Protein AF-A0A7S1M275-F1 (afdb_monomer_lite)

Radius of gyration: 17.55 Å; chains: 1; bounding box: 38×27×49 Å

Foldseek 3Di:
DPLCVLLVVVVVVLVVCCVVPPPDAAEAEEDFAAADDPPPPQPDLDGNHPNVRVSRVVSNVCNLVVDPSHPYYQYPPPDDDDDDPVLCVQFNDFDWDPPDPPTHRPDGPPVRPDD

Structure (mmCIF, N/CA/C/O backbone):
data_AF-A0A7S1M275-F1
#
_entry.id   AF-A0A7S1M275-F1
#
loop_
_atom_site.group_PDB
_atom_site.id
_atom_site.type_symbol
_atom_site.label_atom_id
_atom_site.label_alt_id
_atom_site.label_comp_id
_atom_site.label_asym_id
_atom_site.label_entity_id
_atom_site.label_seq_id
_atom_site.pdbx_PDB_ins_code
_atom_site.Cartn_x
_atom_site.Cartn_y
_atom_site.Cartn_z
_atom_site.occupancy
_atom_site.B_iso_or_equiv
_atom_site.auth_seq_id
_atom_site.auth_comp_id
_atom_site.auth_asym_id
_atom_site.auth_atom_id
_atom_site.pdbx_PDB_model_num
ATOM 1 N N . TYR A 1 1 ? 14.187 2.633 5.853 1.00 64.19 1 TYR A N 1
ATOM 2 C CA . TYR A 1 1 ? 12.756 2.571 6.189 1.00 64.19 1 TYR A CA 1
ATOM 3 C C . TYR A 1 1 ? 12.643 2.057 7.605 1.00 64.19 1 TYR A C 1
ATOM 5 O O . TYR A 1 1 ? 13.312 1.075 7.906 1.00 64.19 1 TYR A O 1
ATOM 13 N N . ASP A 1 2 ? 11.902 2.746 8.466 1.00 78.88 2 ASP A N 1
ATOM 14 C CA . ASP A 1 2 ? 11.646 2.257 9.819 1.00 78.88 2 ASP A CA 1
ATOM 15 C C . ASP A 1 2 ? 10.515 1.225 9.767 1.00 78.88 2 ASP A C 1
ATOM 17 O O . ASP A 1 2 ? 9.366 1.566 9.494 1.00 78.88 2 ASP A O 1
ATOM 21 N N . LEU A 1 3 ? 10.859 -0.039 10.014 1.00 75.00 3 LEU A N 1
ATOM 22 C CA . LEU A 1 3 ? 9.918 -1.160 9.970 1.00 75.00 3 LEU A CA 1
ATOM 23 C C . LEU A 1 3 ? 8.869 -1.105 11.092 1.00 75.00 3 LEU A C 1
ATOM 25 O O . LEU A 1 3 ? 7.869 -1.815 11.015 1.00 75.00 3 LEU A O 1
ATOM 29 N N . HIS A 1 4 ? 9.067 -0.274 12.118 1.00 83.06 4 HIS A N 1
ATOM 30 C CA . HIS A 1 4 ? 8.113 -0.099 13.213 1.00 83.06 4 HIS A CA 1
ATOM 31 C C . HIS A 1 4 ? 7.099 1.022 12.962 1.00 83.06 4 HIS A C 1
ATOM 33 O O . HIS A 1 4 ? 6.066 1.069 13.637 1.00 83.06 4 HIS A O 1
ATOM 39 N N . ALA A 1 5 ? 7.353 1.897 11.985 1.00 88.38 5 ALA A N 1
ATOM 40 C CA . ALA A 1 5 ? 6.500 3.047 11.707 1.00 88.38 5 ALA A CA 1
ATOM 41 C C . ALA A 1 5 ? 5.032 2.669 11.405 1.00 88.38 5 ALA A C 1
ATOM 43 O O . ALA A 1 5 ? 4.154 3.301 12.000 1.00 88.38 5 ALA A O 1
ATOM 44 N N . PRO A 1 6 ? 4.725 1.622 10.604 1.00 89.94 6 PRO A N 1
ATOM 45 C CA . PRO A 1 6 ? 3.348 1.164 10.383 1.00 89.94 6 PRO A CA 1
ATOM 46 C C . PRO A 1 6 ? 2.595 0.829 11.670 1.00 89.94 6 PRO A C 1
ATOM 48 O O . PRO A 1 6 ? 1.484 1.306 11.901 1.00 89.94 6 PRO A O 1
ATOM 51 N N . ALA A 1 7 ? 3.225 0.045 12.549 1.00 93.12 7 ALA A N 1
ATOM 52 C CA . ALA A 1 7 ? 2.608 -0.391 13.794 1.00 93.12 7 ALA A CA 1
ATOM 53 C C . ALA A 1 7 ? 2.321 0.792 14.717 1.00 93.12 7 ALA A C 1
ATOM 55 O O . ALA A 1 7 ? 1.238 0.867 15.293 1.00 93.12 7 ALA A O 1
ATOM 56 N N . VAL A 1 8 ? 3.256 1.734 14.844 1.00 96.44 8 VAL A N 1
ATOM 57 C CA . VAL A 1 8 ? 3.036 2.932 15.663 1.00 96.44 8 VAL A CA 1
ATOM 58 C C . VAL A 1 8 ? 1.917 3.787 15.071 1.00 96.44 8 VAL A C 1
ATOM 60 O O . VAL A 1 8 ? 1.019 4.199 15.806 1.00 96.44 8 VAL A O 1
ATOM 63 N N . HIS A 1 9 ? 1.936 4.019 13.759 1.00 96.50 9 HIS A N 1
ATOM 64 C CA . HIS A 1 9 ? 0.977 4.884 13.080 1.00 96.50 9 HIS A CA 1
ATOM 65 C C . HIS A 1 9 ? -0.456 4.341 13.172 1.00 96.50 9 HIS A C 1
ATOM 67 O O . HIS A 1 9 ? -1.334 5.004 13.735 1.00 96.50 9 HIS A O 1
ATOM 73 N N . TRP A 1 10 ? -0.690 3.115 12.696 1.00 97.81 10 TRP A N 1
ATOM 74 C CA . TRP A 1 10 ? -2.038 2.553 12.604 1.00 97.81 10 TRP A CA 1
ATOM 75 C C . TRP A 1 10 ? -2.632 2.193 13.964 1.00 97.81 10 TRP A C 1
ATOM 77 O O . TRP A 1 10 ? -3.810 2.464 14.196 1.00 97.81 10 TRP A O 1
ATOM 87 N N . ASN A 1 11 ? -1.837 1.667 14.905 1.00 97.81 11 ASN A N 1
ATOM 88 C CA . ASN A 1 11 ? -2.350 1.374 16.249 1.00 97.81 11 ASN A CA 1
ATOM 89 C C . ASN A 1 11 ? -2.719 2.649 17.012 1.00 97.81 11 ASN A C 1
ATOM 91 O O . ASN A 1 11 ? -3.712 2.657 17.747 1.00 97.81 11 ASN A O 1
ATOM 95 N N . THR A 1 12 ? -1.950 3.728 16.828 1.00 98.19 12 THR A N 1
ATOM 96 C CA . THR A 1 12 ? -2.274 5.037 17.410 1.00 98.19 12 THR A CA 1
ATOM 97 C C . THR A 1 12 ? -3.569 5.579 16.819 1.00 98.19 12 THR A C 1
ATOM 99 O O . THR A 1 12 ? -4.475 5.919 17.578 1.00 98.19 12 THR A O 1
ATOM 102 N N . ALA A 1 13 ? -3.696 5.592 15.489 1.00 97.94 13 ALA A N 1
ATOM 103 C CA . ALA A 1 13 ? -4.895 6.075 14.808 1.00 97.94 13 ALA A CA 1
ATOM 104 C C . ALA A 1 13 ? -6.150 5.283 15.219 1.00 97.94 13 ALA A C 1
ATOM 106 O O . ALA A 1 13 ? -7.152 5.872 15.629 1.00 97.94 13 ALA A O 1
ATOM 107 N N . ALA A 1 14 ? -6.075 3.949 15.211 1.00 98.00 14 ALA A N 1
ATOM 108 C CA . ALA A 1 14 ? -7.179 3.083 15.620 1.00 98.00 14 ALA A CA 1
ATOM 109 C C . ALA A 1 14 ? -7.569 3.302 17.092 1.00 98.00 14 ALA A C 1
ATOM 111 O O . ALA A 1 14 ? -8.752 3.373 17.428 1.00 98.00 14 ALA A O 1
ATOM 112 N N . SER A 1 15 ? -6.583 3.467 17.981 1.00 98.12 15 SER A N 1
ATOM 113 C CA . SER A 1 15 ? -6.838 3.744 19.400 1.00 98.12 15 SER A CA 1
ATOM 114 C C . SER A 1 15 ? -7.479 5.114 19.616 1.00 98.12 15 SER A C 1
ATOM 116 O O . SER A 1 15 ? -8.394 5.230 20.429 1.00 98.12 15 SER A O 1
ATOM 118 N N . GLN A 1 16 ? -7.052 6.135 18.871 1.00 98.12 16 GLN A N 1
ATOM 119 C CA . GLN A 1 16 ? -7.649 7.469 18.927 1.00 98.12 16 GLN A CA 1
ATOM 120 C C . GLN A 1 16 ? -9.099 7.455 18.448 1.00 98.12 16 GLN A C 1
ATOM 122 O O . GLN A 1 16 ? -9.966 7.988 19.136 1.00 98.12 16 GLN A O 1
ATOM 127 N N . VAL A 1 17 ? -9.391 6.808 17.316 1.00 98.06 17 VAL A N 1
ATOM 128 C CA . VAL A 1 17 ? -10.768 6.703 16.810 1.00 98.06 17 VAL A CA 1
ATOM 129 C C . VAL A 1 17 ? -11.652 5.946 17.794 1.00 98.06 17 VAL A C 1
ATOM 131 O O . VAL A 1 17 ? -12.748 6.407 18.098 1.00 98.06 17 VAL A O 1
ATOM 134 N N . HIS A 1 18 ? -11.156 4.849 18.366 1.00 97.81 18 HIS A N 1
ATOM 135 C CA . HIS A 1 18 ? -11.885 4.091 19.379 1.00 97.81 18 HIS A CA 1
ATOM 136 C C . HIS A 1 18 ? -12.222 4.929 20.627 1.00 97.81 18 HIS A C 1
ATOM 138 O O . HIS A 1 18 ? -13.316 4.801 21.173 1.00 97.81 18 HIS A O 1
ATOM 144 N N . GLN A 1 19 ? -11.304 5.797 21.068 1.00 98.12 19 GLN A N 1
ATOM 145 C CA . GLN A 1 19 ? -11.501 6.668 22.234 1.00 98.12 19 GLN A CA 1
ATOM 146 C C . GLN A 1 19 ? -12.428 7.854 21.945 1.00 98.12 19 GLN A C 1
ATOM 148 O O . GLN A 1 19 ? -13.300 8.166 22.753 1.00 98.12 19 GLN A O 1
ATOM 153 N N . LEU A 1 20 ? -12.228 8.532 20.814 1.00 98.31 20 LEU A N 1
ATOM 154 C CA . LEU A 1 20 ? -12.939 9.767 20.472 1.00 98.31 20 LEU A CA 1
ATOM 155 C C . LEU A 1 20 ? -14.323 9.504 19.870 1.00 98.31 20 LEU A C 1
ATOM 157 O O . LEU A 1 20 ? -15.227 10.327 20.010 1.00 98.31 20 LEU A O 1
ATOM 161 N N . TYR A 1 21 ? -14.495 8.358 19.213 1.00 97.56 21 TYR A N 1
ATOM 162 C CA . TYR A 1 21 ? -15.706 7.990 18.485 1.00 97.56 21 TYR A CA 1
ATOM 163 C C . TYR A 1 21 ? -16.130 6.553 18.828 1.00 97.56 21 TYR A C 1
ATOM 165 O O . TYR A 1 21 ? -16.128 5.675 17.958 1.00 97.56 21 TYR A O 1
ATOM 173 N N . PRO A 1 22 ? -16.506 6.280 20.091 1.00 95.31 22 PRO A N 1
ATOM 174 C CA . PRO A 1 22 ? -16.854 4.934 20.529 1.00 95.31 22 PRO A CA 1
ATOM 175 C C . PRO A 1 22 ? -17.978 4.339 19.669 1.00 95.31 22 PRO A C 1
ATOM 177 O O . PRO A 1 22 ? -18.988 4.985 19.386 1.00 95.31 22 PRO A O 1
ATOM 180 N N . GLY A 1 23 ? -17.784 3.094 19.231 1.00 94.62 23 GLY A N 1
ATOM 181 C CA . GLY A 1 23 ? -18.719 2.368 18.364 1.00 94.62 23 GLY A CA 1
ATOM 182 C C . GLY A 1 23 ? -18.609 2.684 16.866 1.00 94.62 23 GLY A C 1
ATOM 183 O O . GLY A 1 23 ? -19.296 2.039 16.074 1.00 94.62 23 GLY A O 1
ATOM 184 N N . LYS A 1 24 ? -17.759 3.632 16.442 1.00 97.69 24 LYS A N 1
ATOM 185 C CA . LYS A 1 24 ? -17.454 3.838 15.018 1.00 97.69 24 LYS A CA 1
ATOM 186 C C . LYS A 1 24 ? -16.316 2.904 14.579 1.00 97.69 24 LYS A C 1
ATOM 188 O O . LYS A 1 24 ? -15.279 2.890 15.240 1.00 97.69 24 LYS A O 1
ATOM 193 N N . PRO A 1 25 ? -16.479 2.138 13.482 1.00 97.62 25 PRO A N 1
ATOM 194 C CA . PRO A 1 25 ? -15.396 1.322 12.947 1.00 97.62 25 PRO A CA 1
ATOM 195 C C . PRO A 1 25 ? -14.297 2.212 12.360 1.00 97.62 25 PRO A C 1
ATOM 197 O O . PRO A 1 25 ? -14.584 3.256 11.770 1.00 97.62 25 PRO A O 1
ATOM 200 N N . PHE A 1 26 ? -13.048 1.776 12.488 1.00 98.38 26 PHE A N 1
ATOM 201 C CA . PHE A 1 26 ? -11.902 2.399 11.834 1.00 98.38 26 PHE A CA 1
ATOM 202 C C . PHE A 1 26 ? -11.439 1.519 10.672 1.00 98.38 26 PHE A C 1
ATOM 204 O O . PHE A 1 26 ? -11.244 0.318 10.841 1.00 98.38 26 PHE A O 1
ATOM 211 N N . VAL A 1 27 ? -11.268 2.113 9.494 1.00 98.31 27 VAL A N 1
ATOM 212 C CA . VAL A 1 27 ? -10.800 1.426 8.284 1.00 98.31 27 VAL A CA 1
ATOM 213 C C . VAL A 1 27 ? -9.608 2.192 7.735 1.00 98.31 27 VAL A C 1
ATOM 215 O O . VAL A 1 27 ? -9.676 3.411 7.581 1.00 98.31 27 VAL A O 1
ATOM 218 N N . ILE A 1 28 ? -8.538 1.472 7.405 1.00 98.31 28 ILE A N 1
ATOM 219 C CA . ILE A 1 28 ? -7.418 2.022 6.641 1.00 98.31 28 ILE A CA 1
ATOM 220 C C . ILE A 1 28 ? -7.871 2.079 5.182 1.00 98.31 28 ILE A C 1
ATOM 222 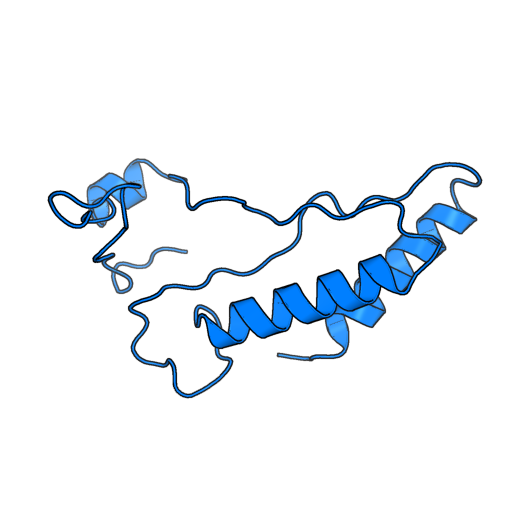O O . ILE A 1 28 ? -7.886 1.059 4.491 1.00 98.31 28 ILE A O 1
ATOM 226 N N . SER A 1 29 ? -8.324 3.248 4.730 1.00 97.75 29 SER A N 1
ATOM 227 C CA . SER A 1 29 ? -8.855 3.408 3.370 1.00 97.75 29 SER A CA 1
ATOM 228 C C . SER A 1 29 ? -7.769 3.372 2.301 1.00 97.75 29 SER A C 1
ATOM 230 O O . SER A 1 29 ? -8.053 2.994 1.170 1.00 97.75 29 SER A O 1
ATOM 232 N N . GLU A 1 30 ? -6.547 3.772 2.646 1.00 97.69 30 GLU A N 1
ATOM 233 C CA . GLU A 1 30 ? -5.419 3.821 1.725 1.00 97.69 30 GLU A CA 1
ATOM 234 C C . GLU A 1 30 ? -4.127 3.499 2.470 1.00 97.69 30 GLU A C 1
ATOM 236 O O . GLU A 1 30 ? -3.810 4.116 3.488 1.00 97.69 30 GLU A O 1
ATOM 241 N N . THR A 1 31 ? -3.373 2.542 1.940 1.00 96.56 31 THR A N 1
ATOM 242 C CA . THR A 1 31 ? -1.961 2.352 2.269 1.00 96.56 31 THR A CA 1
ATOM 243 C C . THR A 1 31 ? -1.241 1.613 1.151 1.00 96.56 31 THR A C 1
ATOM 245 O O . THR A 1 31 ? -1.861 0.865 0.394 1.00 96.56 31 THR A O 1
ATOM 248 N N . GLY A 1 32 ? 0.066 1.804 1.039 1.00 94.75 32 GLY A N 1
ATOM 249 C CA . GLY A 1 32 ? 0.873 1.156 0.021 1.00 94.75 32 GLY A CA 1
ATOM 250 C C . GLY A 1 32 ? 2.185 1.882 -0.224 1.00 94.75 32 GLY A C 1
ATOM 251 O O . GLY A 1 32 ? 2.535 2.857 0.439 1.00 94.75 32 GLY A O 1
ATOM 252 N N . ALA A 1 33 ? 2.918 1.385 -1.209 1.00 92.69 33 ALA A N 1
ATOM 253 C CA . ALA A 1 33 ? 4.141 1.996 -1.697 1.00 92.69 33 ALA A CA 1
ATOM 254 C C . ALA A 1 33 ? 4.312 1.681 -3.183 1.00 92.69 33 ALA A C 1
ATOM 256 O O . ALA A 1 33 ? 3.873 0.632 -3.659 1.00 92.69 33 ALA A O 1
ATOM 257 N N . GLY A 1 34 ? 4.966 2.581 -3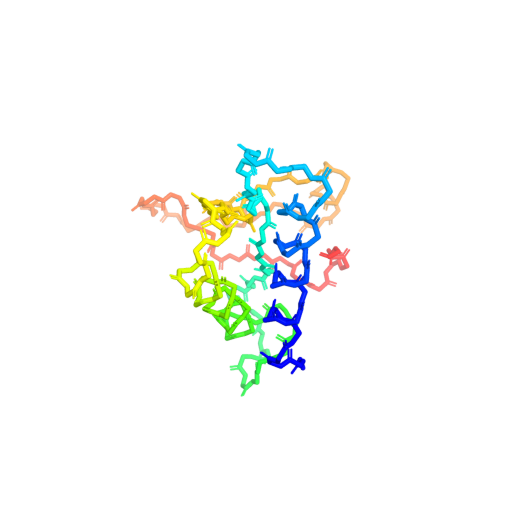.917 1.00 88.69 34 GLY A N 1
ATOM 258 C CA . GLY A 1 34 ? 5.313 2.333 -5.312 1.00 88.69 34 GLY A CA 1
ATOM 259 C C . GLY A 1 34 ? 6.398 1.262 -5.436 1.00 88.69 34 GLY A C 1
ATOM 260 O O . GLY A 1 34 ? 7.378 1.273 -4.689 1.00 88.69 34 GLY A O 1
ATOM 261 N N . GLY A 1 35 ? 6.226 0.357 -6.397 1.00 87.69 35 GLY A N 1
ATOM 262 C CA . GLY A 1 35 ? 7.201 -0.668 -6.762 1.00 87.69 35 GLY A CA 1
ATOM 263 C C . GLY A 1 35 ? 7.404 -0.677 -8.273 1.00 87.69 35 GLY A C 1
ATOM 264 O O . GLY A 1 35 ? 6.595 -1.241 -8.999 1.00 87.69 35 GLY A O 1
ATOM 265 N N . ILE A 1 36 ? 8.479 -0.049 -8.750 1.00 82.44 36 ILE A N 1
ATOM 266 C CA . ILE A 1 36 ? 8.817 0.014 -10.176 1.00 82.44 36 ILE A CA 1
ATOM 267 C C . ILE A 1 36 ? 9.616 -1.245 -10.525 1.00 82.44 36 ILE A C 1
ATOM 269 O O . ILE A 1 36 ? 10.715 -1.453 -10.005 1.00 82.44 36 ILE A O 1
ATOM 273 N N . PHE A 1 37 ? 9.063 -2.096 -11.392 1.00 73.62 37 PHE A N 1
ATOM 274 C CA . PHE A 1 37 ? 9.629 -3.413 -11.704 1.00 73.62 37 PHE A CA 1
ATOM 275 C C . PHE A 1 37 ? 11.053 -3.329 -12.277 1.00 73.62 37 PHE A C 1
ATOM 277 O O . PHE A 1 37 ? 11.924 -4.119 -11.915 1.00 73.62 37 PHE A O 1
ATOM 284 N N . GLU A 1 38 ? 11.315 -2.339 -13.129 1.00 65.75 38 GLU A N 1
ATOM 285 C CA . GLU A 1 38 ? 12.581 -2.147 -13.840 1.00 65.75 38 GLU A CA 1
ATOM 286 C C . GLU A 1 38 ? 13.609 -1.324 -13.048 1.00 65.75 38 GLU A C 1
ATOM 288 O O . GLU A 1 38 ? 14.674 -0.986 -13.576 1.00 65.75 38 GLU A O 1
ATOM 293 N N . TRP A 1 39 ? 13.320 -0.972 -11.789 1.00 70.69 39 TRP A N 1
ATOM 294 C CA . TRP A 1 39 ? 14.230 -0.159 -10.991 1.00 70.69 39 TRP A CA 1
ATOM 295 C C . TRP A 1 39 ? 15.513 -0.938 -10.669 1.00 70.69 39 TRP A C 1
ATOM 297 O O . TRP A 1 39 ? 15.540 -1.859 -9.850 1.00 70.69 39 TRP A O 1
ATOM 307 N N . SER A 1 40 ? 16.610 -0.534 -11.313 1.00 58.16 40 SER A N 1
ATOM 308 C CA . SER A 1 40 ? 17.908 -1.224 -11.327 1.00 58.16 40 SER A CA 1
ATOM 309 C C . SER A 1 40 ? 18.597 -1.341 -9.959 1.00 58.16 40 SER A C 1
ATOM 311 O O . SER A 1 40 ? 19.538 -2.119 -9.810 1.00 58.16 40 SER A O 1
ATOM 313 N N . HIS A 1 41 ? 18.112 -0.633 -8.932 1.00 59.81 41 HIS A N 1
ATOM 314 C CA . HIS A 1 41 ? 18.623 -0.694 -7.556 1.00 59.81 41 HIS A CA 1
ATOM 315 C C . HIS A 1 41 ? 17.932 -1.757 -6.674 1.00 59.81 41 HIS A C 1
ATOM 317 O O . HIS A 1 41 ? 17.895 -1.621 -5.450 1.00 59.81 41 HIS A O 1
ATOM 323 N N . ASN A 1 42 ? 17.409 -2.837 -7.264 1.00 59.69 42 ASN A N 1
ATOM 324 C CA . ASN A 1 42 ? 16.660 -3.905 -6.581 1.00 59.69 42 ASN A CA 1
ATOM 325 C C . ASN A 1 42 ? 17.490 -4.792 -5.611 1.00 59.69 42 ASN A C 1
ATOM 327 O O . ASN A 1 42 ? 17.108 -5.910 -5.277 1.00 59.69 42 ASN A O 1
ATOM 331 N N . THR A 1 43 ? 18.652 -4.336 -5.144 1.00 63.31 43 THR A N 1
ATOM 332 C CA . THR A 1 43 ? 19.484 -5.075 -4.177 1.00 63.31 43 THR A CA 1
ATOM 333 C C . THR A 1 43 ? 19.160 -4.723 -2.722 1.00 63.31 43 THR A C 1
ATOM 335 O O . THR A 1 43 ? 19.550 -5.451 -1.809 1.00 63.31 43 THR A O 1
ATOM 338 N N . THR A 1 44 ? 18.406 -3.644 -2.479 1.00 71.00 44 THR A N 1
ATOM 339 C CA . THR A 1 44 ? 18.001 -3.189 -1.137 1.00 71.00 44 THR A CA 1
ATOM 340 C C . TH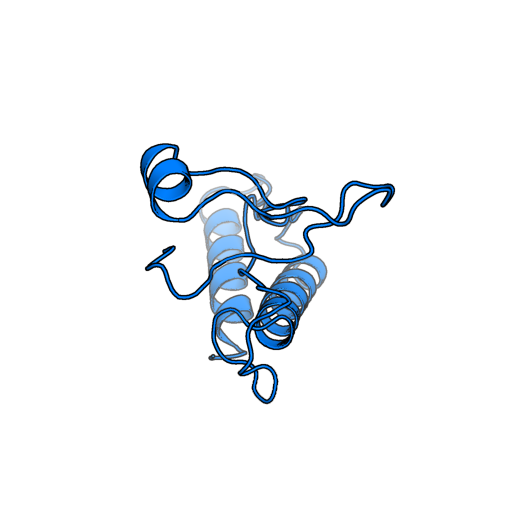R A 1 44 ? 16.513 -2.815 -1.085 1.00 71.00 44 THR A C 1
ATOM 342 O O . THR A 1 44 ? 15.874 -2.592 -2.113 1.00 71.00 44 THR A O 1
ATOM 345 N N . ALA A 1 45 ? 15.935 -2.735 0.120 1.00 76.94 45 ALA A N 1
ATOM 346 C CA . ALA A 1 45 ? 14.596 -2.169 0.337 1.00 76.94 45 ALA A CA 1
ATOM 347 C C . ALA A 1 45 ? 14.646 -0.625 0.278 1.00 76.94 45 ALA A C 1
ATOM 349 O O . ALA A 1 45 ? 14.307 0.060 1.243 1.00 76.94 45 ALA A O 1
ATOM 350 N N . ALA A 1 46 ? 15.171 -0.082 -0.821 1.00 83.00 46 ALA A N 1
ATOM 351 C CA . ALA A 1 46 ? 15.159 1.345 -1.119 1.00 83.00 46 ALA A CA 1
ATOM 352 C C . ALA A 1 46 ? 13.798 1.763 -1.691 1.00 83.00 46 ALA A C 1
ATOM 354 O O . ALA A 1 46 ? 13.090 0.940 -2.264 1.00 83.00 46 ALA A O 1
ATOM 355 N N . LEU A 1 47 ? 13.448 3.043 -1.558 1.00 84.56 47 LEU A N 1
ATOM 356 C CA . LEU A 1 47 ? 12.221 3.592 -2.138 1.00 84.56 47 LEU A CA 1
ATOM 357 C C . LEU A 1 47 ? 12.108 3.201 -3.626 1.00 84.56 47 LEU A C 1
ATOM 359 O O . LEU A 1 47 ? 13.118 3.179 -4.331 1.00 84.56 47 LEU A O 1
ATOM 363 N N . TRP A 1 48 ? 10.887 2.890 -4.069 1.00 84.25 48 TRP A N 1
ATOM 364 C CA . TRP A 1 48 ? 10.538 2.444 -5.428 1.00 84.25 48 TRP A CA 1
ATOM 365 C C . TRP A 1 48 ? 10.935 1.017 -5.816 1.00 84.25 48 TRP A C 1
ATOM 367 O O . TRP A 1 48 ? 10.551 0.572 -6.897 1.00 84.25 48 TRP A O 1
ATOM 377 N N . THR A 1 49 ? 11.639 0.259 -4.968 1.00 84.25 49 THR A N 1
ATOM 378 C CA . THR A 1 49 ? 11.888 -1.165 -5.249 1.00 84.25 49 THR A CA 1
ATOM 379 C C . THR A 1 49 ? 10.683 -2.029 -4.877 1.00 84.25 49 THR A C 1
ATOM 381 O O . THR A 1 49 ? 9.962 -1.753 -3.915 1.00 84.25 49 THR A O 1
ATOM 384 N N . THR A 1 50 ? 10.490 -3.140 -5.589 1.00 86.06 50 THR A N 1
ATOM 385 C CA . THR A 1 50 ? 9.452 -4.135 -5.259 1.00 86.06 50 THR A CA 1
ATOM 386 C C . THR A 1 50 ? 9.661 -4.738 -3.870 1.00 86.06 50 THR A C 1
ATOM 388 O O . THR A 1 50 ? 8.695 -5.032 -3.164 1.00 86.06 50 THR A O 1
ATOM 391 N N . LYS A 1 51 ? 10.917 -4.850 -3.416 1.00 86.88 51 LYS A N 1
ATOM 392 C CA . LYS A 1 51 ? 11.236 -5.242 -2.040 1.00 86.88 51 LYS A CA 1
ATOM 393 C C . LYS A 1 51 ? 10.724 -4.224 -1.018 1.00 86.88 51 LYS A C 1
ATOM 395 O O . LYS A 1 51 ? 10.134 -4.628 -0.025 1.00 86.88 51 LYS A O 1
ATOM 400 N N . TYR A 1 52 ? 10.921 -2.925 -1.248 1.00 88.50 52 TYR A N 1
ATOM 401 C CA . TYR A 1 52 ? 10.384 -1.891 -0.358 1.00 88.50 52 TYR A CA 1
ATOM 402 C C . TYR A 1 52 ? 8.857 -1.914 -0.324 1.00 88.50 52 TYR A C 1
ATOM 404 O O . TYR A 1 52 ? 8.280 -1.923 0.760 1.00 88.50 52 TYR A O 1
ATOM 412 N N . GLN A 1 53 ? 8.210 -2.014 -1.490 1.00 91.88 53 GLN A N 1
ATOM 413 C CA . GLN A 1 53 ? 6.757 -2.169 -1.575 1.00 91.88 53 GLN A CA 1
ATOM 414 C C . GLN A 1 53 ? 6.263 -3.381 -0.772 1.00 91.88 53 GLN A C 1
ATOM 416 O O . GLN A 1 53 ? 5.304 -3.265 -0.010 1.00 91.88 53 GLN A O 1
ATOM 421 N N . THR A 1 54 ? 6.949 -4.520 -0.894 1.00 91.50 54 THR A N 1
ATOM 422 C CA . THR A 1 54 ? 6.612 -5.748 -0.162 1.00 91.50 54 THR A CA 1
ATOM 423 C C . THR A 1 54 ? 6.705 -5.550 1.350 1.00 91.50 54 THR A C 1
ATOM 425 O O . THR A 1 54 ? 5.796 -5.959 2.071 1.00 91.50 54 THR A O 1
ATOM 428 N N . GLU A 1 55 ? 7.772 -4.911 1.839 1.00 91.88 55 GLU A N 1
ATOM 429 C CA . GLU A 1 55 ? 7.938 -4.641 3.271 1.00 91.88 55 GLU A CA 1
ATOM 430 C C . GLU A 1 55 ? 6.845 -3.704 3.797 1.00 91.88 55 GLU A C 1
ATOM 432 O O . GLU A 1 55 ? 6.247 -4.013 4.821 1.00 91.88 55 GLU A O 1
ATOM 437 N N . VAL A 1 56 ? 6.528 -2.607 3.100 1.00 92.81 56 VAL A N 1
ATOM 438 C CA . VAL A 1 56 ? 5.458 -1.679 3.521 1.00 92.81 56 VAL A CA 1
ATOM 439 C C . VAL A 1 56 ? 4.115 -2.407 3.618 1.00 92.81 56 VAL A C 1
ATOM 441 O O . VAL A 1 56 ? 3.508 -2.437 4.687 1.00 92.81 56 VAL A O 1
ATOM 444 N N . ILE A 1 57 ? 3.694 -3.064 2.530 1.00 95.44 57 ILE A N 1
ATOM 445 C CA . ILE A 1 57 ? 2.391 -3.739 2.461 1.00 95.44 57 ILE A CA 1
ATOM 446 C C . ILE A 1 57 ? 2.287 -4.838 3.519 1.00 95.44 57 ILE A C 1
ATOM 448 O O . ILE A 1 57 ? 1.271 -4.924 4.204 1.00 95.44 57 ILE A O 1
ATOM 452 N N . SER A 1 58 ? 3.329 -5.658 3.689 1.00 95.75 58 SER A N 1
ATOM 453 C CA . SER A 1 58 ? 3.294 -6.756 4.665 1.00 95.75 58 SER A CA 1
ATOM 454 C C . SER A 1 58 ? 3.102 -6.228 6.086 1.00 95.75 58 SER A C 1
ATOM 456 O O . SER A 1 58 ? 2.293 -6.768 6.832 1.00 95.75 58 SER A O 1
ATOM 458 N N . ARG A 1 59 ? 3.783 -5.136 6.457 1.00 95.75 59 ARG A N 1
ATOM 459 C CA . ARG A 1 59 ? 3.672 -4.556 7.804 1.00 95.75 59 ARG A CA 1
ATOM 460 C C . ARG A 1 59 ? 2.326 -3.889 8.048 1.00 95.75 59 ARG A C 1
ATOM 462 O O . ARG A 1 59 ? 1.778 -4.041 9.135 1.00 95.75 59 ARG A O 1
ATOM 469 N N . ASP A 1 60 ? 1.788 -3.178 7.063 1.00 96.94 60 ASP A N 1
ATOM 470 C CA . ASP A 1 60 ? 0.456 -2.581 7.186 1.00 96.94 60 ASP A CA 1
ATOM 471 C C . ASP A 1 60 ? -0.628 -3.654 7.340 1.00 96.94 60 ASP A C 1
ATOM 473 O O . ASP A 1 60 ? -1.508 -3.534 8.195 1.00 96.94 60 ASP A O 1
ATOM 477 N N . VAL A 1 61 ? -0.534 -4.731 6.553 1.00 97.50 61 VAL A N 1
ATOM 478 C CA . VAL A 1 61 ? -1.456 -5.871 6.624 1.00 97.50 61 VAL A CA 1
ATOM 479 C C . VAL A 1 61 ? -1.326 -6.602 7.961 1.00 97.50 61 VAL A C 1
ATOM 481 O O . VAL A 1 61 ? -2.349 -6.866 8.591 1.00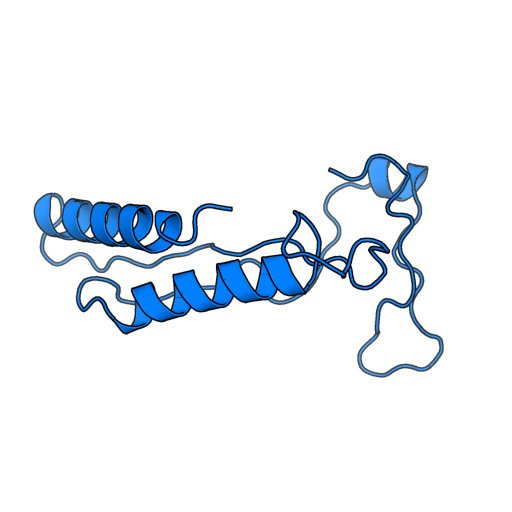 97.50 61 VAL A O 1
ATOM 484 N N . ASP A 1 62 ? -0.104 -6.871 8.436 1.00 97.50 62 ASP A N 1
ATOM 485 C CA . ASP A 1 62 ? 0.134 -7.501 9.743 1.00 97.50 62 ASP A CA 1
ATOM 486 C C . ASP A 1 62 ? -0.542 -6.706 10.876 1.00 97.50 62 ASP A C 1
ATOM 488 O O . ASP A 1 62 ? -1.183 -7.281 11.757 1.00 97.50 62 ASP A O 1
ATOM 492 N N . VAL A 1 63 ? -0.441 -5.372 10.844 1.00 97.56 63 VAL A N 1
ATOM 493 C CA . VAL A 1 63 ? -1.056 -4.498 11.855 1.00 97.56 63 VAL A CA 1
ATOM 494 C C . VAL A 1 63 ? -2.578 -4.486 11.735 1.00 97.56 63 VAL A C 1
ATOM 496 O O . VAL A 1 63 ? -3.263 -4.594 12.751 1.00 97.56 63 VAL A O 1
ATOM 499 N N . ALA A 1 64 ? -3.113 -4.388 10.515 1.00 97.81 64 ALA A N 1
ATOM 500 C CA . ALA A 1 64 ? -4.553 -4.396 10.276 1.00 97.81 64 ALA A CA 1
ATOM 501 C C . ALA A 1 64 ? -5.215 -5.704 10.732 1.00 97.81 64 ALA A C 1
ATOM 503 O O . ALA A 1 64 ? -6.293 -5.670 11.316 1.00 97.81 64 ALA A O 1
ATOM 504 N N . LEU A 1 65 ? -4.563 -6.848 10.501 1.00 97.56 65 LEU A N 1
ATOM 505 C CA . LEU A 1 65 ? -5.058 -8.158 10.931 1.00 97.56 65 LEU A CA 1
ATOM 506 C C . LEU A 1 65 ? -4.852 -8.409 12.433 1.00 97.56 65 LEU A C 1
ATOM 508 O O . LEU A 1 65 ? -5.604 -9.175 13.033 1.00 97.56 65 LEU A O 1
ATOM 512 N N . GLY A 1 66 ? -3.834 -7.790 13.039 1.00 97.56 66 GLY A N 1
ATOM 513 C CA . GLY A 1 66 ? -3.467 -7.985 14.443 1.00 97.56 66 GLY A CA 1
ATOM 514 C C . GLY A 1 66 ? -4.176 -7.074 15.450 1.00 97.56 66 GLY A C 1
ATOM 515 O O . GLY A 1 66 ? -4.007 -7.273 16.653 1.00 97.56 66 GLY A O 1
ATOM 516 N N . ASN A 1 67 ? -4.943 -6.076 15.003 1.00 97.81 67 ASN A N 1
ATOM 517 C CA . ASN A 1 67 ? -5.600 -5.098 15.873 1.00 97.81 67 ASN A CA 1
ATOM 518 C C . ASN A 1 67 ? -7.126 -5.141 15.712 1.00 97.81 67 ASN A C 1
ATOM 520 O O . ASN A 1 67 ? -7.668 -4.741 14.685 1.00 97.81 67 ASN A O 1
ATOM 524 N N . ASP A 1 68 ? -7.827 -5.547 16.771 1.00 97.31 68 ASP A N 1
ATOM 525 C CA . ASP A 1 68 ? -9.291 -5.671 16.825 1.00 97.31 68 ASP A CA 1
ATOM 526 C C . ASP A 1 68 ? -10.051 -4.339 1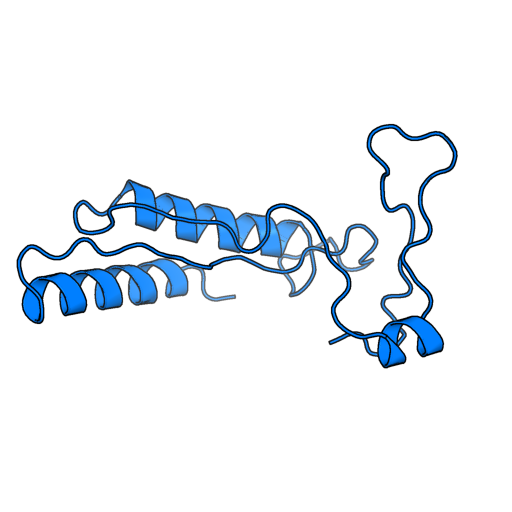6.681 1.00 97.31 68 ASP A C 1
ATOM 528 O O . ASP A 1 68 ? -11.256 -4.325 16.422 1.00 97.31 68 ASP A O 1
ATOM 532 N N . ARG A 1 69 ? -9.355 -3.205 16.803 1.00 97.94 69 ARG A N 1
ATOM 533 C CA . ARG A 1 69 ? -9.900 -1.863 16.550 1.00 97.94 69 ARG A CA 1
ATOM 534 C C . ARG A 1 69 ? -9.841 -1.461 15.079 1.00 97.94 69 ARG A C 1
ATOM 536 O O . ARG A 1 69 ? -10.369 -0.405 14.737 1.00 97.94 69 ARG A O 1
ATOM 543 N N . ILE A 1 70 ? -9.217 -2.262 14.217 1.00 98.50 70 ILE A N 1
ATOM 544 C CA . ILE A 1 70 ? -9.158 -2.037 12.772 1.00 98.50 70 ILE A CA 1
ATOM 545 C C . ILE A 1 70 ? -10.174 -2.966 12.107 1.00 98.50 70 ILE A C 1
ATOM 547 O O . ILE A 1 70 ? -10.071 -4.184 12.155 1.00 98.50 70 ILE A O 1
ATOM 551 N N . SER A 1 71 ? -11.194 -2.381 11.488 1.00 98.12 71 SER A N 1
ATOM 552 C CA . SER A 1 71 ? -12.297 -3.115 10.856 1.00 98.12 71 SER A CA 1
ATOM 553 C C . SER A 1 71 ? -12.021 -3.495 9.400 1.00 98.12 71 SER A C 1
ATOM 555 O O . SER A 1 71 ? -12.796 -4.243 8.809 1.00 98.12 71 SER A O 1
ATOM 557 N N . GLY A 1 72 ? -10.951 -2.973 8.800 1.00 97.81 72 GLY A N 1
ATOM 558 C CA . GLY A 1 72 ? -10.566 -3.301 7.433 1.00 97.81 72 GLY A CA 1
ATOM 559 C C . GLY A 1 72 ? -9.395 -2.473 6.914 1.00 97.81 72 GLY A C 1
ATOM 560 O O . GLY A 1 72 ? -9.005 -1.466 7.509 1.00 97.81 72 GLY A O 1
ATOM 561 N N . ILE A 1 73 ? -8.868 -2.908 5.772 1.00 98.25 73 ILE A N 1
ATOM 562 C CA . ILE A 1 73 ? -7.758 -2.287 5.048 1.00 98.25 73 ILE A CA 1
ATOM 563 C C . ILE A 1 73 ? -8.033 -2.342 3.544 1.00 98.25 73 ILE A C 1
ATOM 565 O O . ILE A 1 73 ? -8.531 -3.346 3.036 1.00 98.25 73 ILE A O 1
ATOM 569 N N . THR A 1 74 ? -7.702 -1.266 2.834 1.00 98.06 74 THR A N 1
ATOM 570 C CA . THR A 1 74 ? -7.691 -1.213 1.368 1.00 98.06 74 THR A CA 1
ATOM 571 C C . THR A 1 74 ? -6.310 -0.774 0.895 1.00 98.06 74 THR A C 1
ATOM 573 O O . THR A 1 74 ? -5.775 0.235 1.353 1.00 98.06 74 THR A O 1
ATOM 576 N N . LEU A 1 75 ? -5.720 -1.550 -0.017 1.00 97.06 75 LEU A N 1
ATOM 577 C CA . LEU A 1 75 ? -4.423 -1.224 -0.599 1.00 97.06 75 LEU A CA 1
ATOM 578 C C . LEU A 1 75 ? -4.598 -0.156 -1.679 1.00 97.06 75 LEU A C 1
ATOM 580 O O . LEU A 1 75 ? -5.356 -0.345 -2.635 1.00 97.06 75 LEU A O 1
ATOM 584 N N . TRP A 1 76 ? -3.871 0.947 -1.528 1.00 95.31 76 TRP A N 1
ATOM 585 C CA . TRP A 1 76 ? -3.729 1.958 -2.558 1.00 95.31 76 TRP A CA 1
ATOM 586 C C . TRP A 1 76 ? -2.480 1.653 -3.391 1.00 95.31 76 TRP A C 1
ATOM 588 O O . TRP A 1 76 ? -1.352 1.813 -2.929 1.00 95.31 76 TRP A O 1
ATOM 598 N N . HIS A 1 77 ? -2.625 1.174 -4.616 1.00 91.94 77 HIS A N 1
ATOM 599 C CA . HIS A 1 77 ? -3.858 0.885 -5.360 1.00 91.94 77 HIS A CA 1
ATOM 600 C C . HIS A 1 77 ? -3.842 -0.554 -5.877 1.00 91.94 77 HIS A C 1
ATOM 602 O O . HIS A 1 77 ? -2.797 -1.201 -5.909 1.00 91.94 77 HIS A O 1
ATOM 608 N N . PHE A 1 78 ? -4.983 -1.045 -6.361 1.00 90.25 78 PHE A N 1
ATOM 609 C CA . PHE A 1 78 ? -5.050 -2.389 -6.936 1.00 90.25 78 PHE A CA 1
ATOM 610 C C . PHE A 1 78 ? -4.223 -2.530 -8.228 1.00 90.25 78 PHE A C 1
ATOM 612 O O . PHE A 1 78 ? -3.564 -3.547 -8.418 1.00 90.25 78 PHE A O 1
ATOM 619 N N . PHE A 1 79 ? -4.198 -1.495 -9.077 1.00 85.94 79 PHE A N 1
ATOM 620 C CA . PHE A 1 79 ? -3.401 -1.453 -10.309 1.00 85.94 79 PHE A CA 1
ATOM 621 C C . PHE A 1 79 ? -2.866 -0.054 -10.585 1.00 85.94 79 PHE A C 1
ATOM 623 O O . PHE A 1 79 ? -3.555 0.928 -10.299 1.00 85.94 79 PHE A O 1
ATOM 630 N N . ASP A 1 80 ? -1.680 0.011 -11.194 1.00 84.38 80 ASP A N 1
ATOM 631 C CA . ASP A 1 80 ? -1.084 1.257 -11.675 1.00 84.38 80 ASP A CA 1
ATOM 632 C C . ASP A 1 80 ? -2.077 2.035 -12.542 1.00 84.38 80 ASP A C 1
ATOM 634 O O . ASP A 1 80 ? -2.750 1.479 -13.415 1.00 84.38 80 ASP A O 1
ATOM 638 N N . PHE A 1 81 ? -2.149 3.346 -12.324 1.00 81.50 81 PHE A N 1
ATOM 639 C CA . PHE A 1 81 ? -3.023 4.226 -13.087 1.00 81.50 81 PHE A CA 1
ATOM 640 C C . PHE A 1 81 ? -2.304 5.502 -13.529 1.00 81.50 81 PHE A C 1
ATOM 642 O O . PHE A 1 81 ? -1.244 5.881 -13.030 1.00 81.50 81 PHE A O 1
ATOM 649 N N . LYS A 1 82 ? -2.887 6.179 -14.519 1.00 82.00 82 LYS A N 1
ATOM 650 C CA . LYS A 1 82 ? -2.357 7.431 -15.064 1.00 82.00 82 LYS A CA 1
ATOM 651 C C . LYS A 1 82 ? -2.726 8.603 -14.154 1.00 82.00 82 LYS A C 1
ATOM 653 O O . LYS A 1 82 ? -3.906 8.827 -13.909 1.00 82.00 82 LYS A O 1
ATOM 658 N N . ILE A 1 83 ? -1.728 9.374 -13.724 1.00 78.31 83 ILE A N 1
ATOM 659 C CA . ILE A 1 83 ? -1.918 10.483 -12.773 1.00 78.31 83 ILE A CA 1
ATOM 660 C C . ILE A 1 83 ? -1.876 11.858 -13.466 1.00 78.31 83 ILE A C 1
ATOM 662 O O . ILE A 1 83 ? -2.673 12.730 -13.138 1.00 78.31 83 ILE A O 1
ATOM 666 N N . ASP A 1 84 ? -0.974 12.059 -14.439 1.00 81.12 84 ASP A N 1
ATOM 667 C CA . ASP A 1 84 ? -0.765 13.362 -15.092 1.00 81.12 84 ASP A CA 1
ATOM 668 C C . ASP A 1 84 ? -0.524 13.241 -16.609 1.00 81.12 84 ASP A C 1
ATOM 670 O O . ASP A 1 84 ? 0.396 12.563 -17.084 1.00 81.12 84 ASP A O 1
ATOM 674 N N . ASP A 1 85 ? -1.347 13.951 -17.382 1.00 85.31 85 ASP A N 1
ATOM 675 C CA . ASP A 1 85 ? -1.235 14.067 -18.835 1.00 85.31 85 ASP A CA 1
ATOM 676 C C . ASP A 1 85 ? 0.050 14.780 -19.263 1.00 85.31 85 ASP A C 1
ATOM 678 O O . ASP A 1 85 ? 0.657 14.387 -20.261 1.00 85.31 85 ASP A O 1
ATOM 682 N N . LYS A 1 86 ? 0.505 15.788 -18.507 1.00 85.44 86 LYS A N 1
ATOM 683 C CA . LYS A 1 86 ? 1.729 16.536 -18.823 1.00 85.44 86 LYS A CA 1
ATOM 684 C C . LYS A 1 86 ? 2.962 15.663 -18.628 1.00 85.44 86 LYS A C 1
ATOM 686 O O . LYS A 1 86 ? 3.803 15.593 -19.525 1.00 85.44 86 LYS A O 1
ATOM 691 N N . ALA A 1 87 ? 3.051 14.952 -17.504 1.00 79.81 87 ALA A N 1
ATOM 692 C CA . ALA A 1 87 ? 4.100 13.963 -17.278 1.00 79.81 87 ALA A CA 1
ATOM 693 C C . ALA A 1 87 ? 4.068 12.851 -18.336 1.00 79.81 87 ALA A C 1
ATOM 695 O O . ALA A 1 87 ? 5.116 12.477 -18.855 1.00 79.81 87 ALA A O 1
ATOM 696 N N . THR A 1 88 ? 2.882 12.372 -18.725 1.00 83.56 88 THR A N 1
ATOM 697 C CA . THR A 1 88 ? 2.753 11.357 -19.785 1.00 83.56 88 THR A CA 1
ATOM 698 C C . THR A 1 88 ? 3.236 11.884 -21.138 1.00 83.56 88 THR A C 1
ATOM 700 O O . THR A 1 88 ? 3.953 11.182 -21.845 1.00 83.56 88 THR A O 1
ATOM 703 N N . ALA A 1 89 ? 2.890 13.123 -21.498 1.00 85.75 89 ALA A N 1
ATOM 704 C CA . ALA A 1 89 ? 3.346 13.747 -22.739 1.00 85.75 89 ALA A CA 1
ATOM 705 C C . ALA A 1 89 ? 4.872 13.937 -22.763 1.00 85.75 89 ALA A C 1
ATOM 707 O O . ALA A 1 89 ? 5.496 13.771 -23.807 1.00 85.75 89 ALA A O 1
ATOM 708 N N . ARG A 1 90 ? 5.476 14.250 -21.609 1.00 84.75 90 ARG A N 1
ATOM 709 C CA . ARG A 1 90 ? 6.926 14.441 -21.469 1.00 84.75 90 ARG A CA 1
ATOM 710 C C . ARG A 1 90 ? 7.705 13.123 -21.435 1.00 84.75 90 ARG A C 1
ATOM 712 O O . ARG A 1 90 ? 8.755 13.022 -22.056 1.00 84.75 90 ARG A O 1
ATOM 719 N N . CYS A 1 91 ? 7.210 12.136 -20.694 1.00 84.25 91 CYS A N 1
ATOM 720 C CA . CYS A 1 91 ? 7.957 10.932 -20.320 1.00 84.25 91 CYS A CA 1
ATOM 721 C C . CYS A 1 91 ? 7.461 9.649 -20.994 1.00 84.25 91 CYS A C 1
ATOM 723 O O . CYS A 1 91 ? 8.011 8.576 -20.734 1.00 84.25 91 CYS A O 1
ATOM 725 N N . GLY A 1 92 ? 6.419 9.748 -21.821 1.00 84.62 92 GLY A N 1
ATOM 726 C CA . GLY A 1 92 ? 5.735 8.626 -22.455 1.00 84.62 92 GLY A CA 1
ATOM 727 C C . GLY A 1 92 ? 4.814 7.853 -21.498 1.00 84.62 92 GLY A C 1
ATOM 728 O O . GLY A 1 92 ? 4.926 7.964 -20.277 1.00 84.62 92 GLY A O 1
ATOM 729 N N . PRO A 1 93 ? 3.881 7.044 -22.016 1.00 84.69 93 PRO A N 1
ATOM 730 C CA . PRO A 1 93 ? 3.150 6.076 -21.203 1.00 84.69 93 PRO A CA 1
ATOM 731 C C . PRO A 1 93 ? 4.047 4.882 -20.833 1.00 84.69 93 PRO A C 1
ATOM 733 O O . PRO A 1 93 ? 5.204 4.800 -21.249 1.00 84.69 93 PRO A O 1
ATOM 736 N N . CYS A 1 94 ? 3.500 3.935 -20.071 1.00 82.88 94 CYS A N 1
ATOM 737 C CA . CYS A 1 94 ? 4.071 2.594 -20.034 1.00 82.88 94 CYS A CA 1
ATOM 738 C C . CYS A 1 94 ? 4.108 1.990 -21.455 1.00 82.88 94 CYS A C 1
ATOM 740 O O . CYS A 1 94 ? 3.150 2.126 -22.223 1.00 82.88 94 CYS A O 1
ATOM 742 N N . GLN A 1 95 ? 5.196 1.296 -21.787 1.00 87.25 95 GLN A N 1
ATOM 743 C CA . GLN A 1 95 ? 5.289 0.451 -22.972 1.00 87.25 95 GLN A CA 1
ATOM 744 C C . GLN A 1 95 ? 4.849 -0.969 -22.604 1.00 87.25 95 GLN A C 1
ATOM 746 O O . GLN A 1 95 ? 5.561 -1.692 -21.912 1.00 87.25 95 GLN A O 1
ATOM 751 N N . TYR A 1 96 ? 3.652 -1.358 -23.037 1.00 86.56 96 TYR A N 1
ATOM 752 C CA . TYR A 1 96 ? 3.084 -2.667 -22.719 1.00 86.56 96 TYR A CA 1
ATOM 753 C C . TYR A 1 96 ? 3.716 -3.792 -23.546 1.00 86.56 96 TYR A C 1
ATOM 755 O O . TYR A 1 96 ? 4.006 -3.623 -24.734 1.00 86.56 96 TYR A O 1
ATOM 763 N N . ALA A 1 97 ? 3.875 -4.964 -22.928 1.00 87.88 97 ALA A N 1
ATOM 764 C CA . ALA A 1 97 ? 4.309 -6.177 -23.609 1.00 87.88 97 ALA A CA 1
ATOM 765 C C . ALA A 1 97 ? 3.311 -6.555 -24.717 1.00 87.88 97 ALA A C 1
ATOM 767 O O . ALA A 1 97 ? 2.114 -6.736 -24.475 1.00 87.88 97 ALA A O 1
ATOM 768 N N . LYS A 1 98 ? 3.804 -6.688 -25.953 1.00 94.19 98 LYS A N 1
ATOM 769 C CA . LYS A 1 98 ? 2.965 -7.026 -27.108 1.00 94.19 98 LYS A CA 1
ATOM 770 C C . LYS A 1 98 ? 2.365 -8.426 -26.938 1.00 94.19 98 LYS A C 1
ATOM 772 O O . LYS A 1 98 ? 3.103 -9.401 -26.866 1.00 94.19 98 LYS A O 1
ATOM 777 N N . GLY A 1 99 ? 1.034 -8.517 -26.948 1.00 94.12 99 GLY A N 1
ATOM 778 C CA . GLY A 1 99 ? 0.304 -9.788 -26.876 1.00 94.12 99 GLY A CA 1
ATOM 779 C C . GLY A 1 99 ? 0.190 -10.399 -25.474 1.00 94.12 99 GLY A C 1
ATOM 780 O O . GLY A 1 99 ? -0.206 -11.555 -25.373 1.00 94.12 99 GLY A O 1
ATOM 781 N N . ALA A 1 100 ? 0.536 -9.663 -24.412 1.00 90.62 100 ALA A N 1
ATOM 782 C CA . ALA A 1 100 ? 0.330 -10.117 -23.037 1.00 90.62 100 ALA A CA 1
ATOM 783 C C . ALA A 1 100 ? -1.130 -9.920 -22.592 1.00 90.62 100 ALA A C 1
ATOM 785 O O . ALA A 1 100 ? -1.678 -8.828 -22.758 1.00 90.62 100 ALA A O 1
ATOM 786 N N . GLU A 1 101 ? -1.723 -10.951 -21.980 1.00 89.56 101 GLU A N 1
ATOM 787 C CA . GLU A 1 101 ? -2.994 -10.855 -21.256 1.00 89.56 101 GLU A CA 1
ATOM 788 C C . GLU A 1 101 ? -2.841 -11.352 -19.805 1.00 89.56 101 GLU A C 1
ATOM 790 O O . GLU A 1 101 ? -2.426 -12.497 -19.602 1.00 89.56 101 GLU A O 1
ATOM 795 N N . PRO A 1 102 ? -3.169 -10.520 -18.793 1.00 83.75 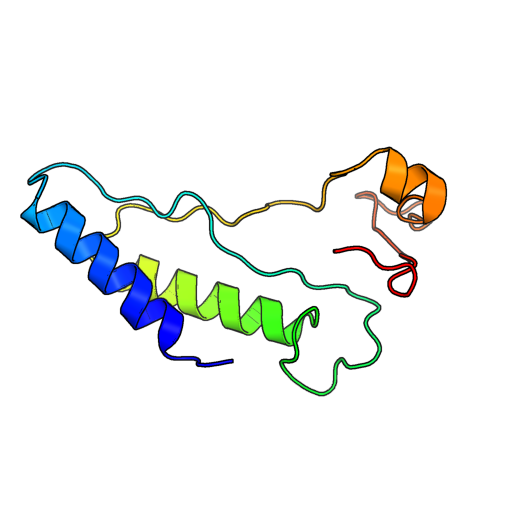102 PRO A N 1
ATOM 796 C CA . PRO A 1 102 ? -3.626 -9.128 -18.913 1.00 83.75 102 PRO A CA 1
ATOM 797 C C . PRO A 1 102 ? -2.522 -8.180 -19.443 1.00 83.75 102 PRO A C 1
ATOM 799 O O . PRO A 1 102 ? -1.337 -8.530 -19.389 1.00 83.75 102 PRO A O 1
ATOM 802 N N . PRO A 1 103 ? -2.881 -6.980 -19.953 1.00 81.62 103 PRO A N 1
ATOM 803 C CA . PRO A 1 103 ? -1.911 -5.986 -20.406 1.00 81.62 103 PRO A CA 1
ATOM 804 C C . PRO A 1 103 ? -0.847 -5.728 -19.338 1.00 81.62 103 PRO A C 1
ATOM 806 O O . PRO A 1 103 ? -1.141 -5.224 -18.258 1.00 81.62 103 PRO A O 1
ATOM 809 N N . THR A 1 104 ? 0.396 -6.098 -19.638 1.00 81.50 104 THR A N 1
ATOM 810 C CA . THR A 1 104 ? 1.504 -6.048 -18.677 1.00 81.50 104 THR A CA 1
ATOM 811 C C . THR A 1 104 ? 2.469 -4.945 -19.070 1.00 81.50 104 THR A C 1
ATOM 813 O O . THR A 1 104 ? 2.919 -4.899 -20.220 1.00 81.50 104 THR A O 1
ATOM 816 N N . CYS A 1 105 ? 2.774 -4.046 -18.135 1.00 79.56 105 CYS A N 1
ATOM 817 C CA . CYS A 1 105 ? 3.771 -3.013 -18.365 1.00 79.56 105 CYS A CA 1
ATOM 818 C C . CYS A 1 105 ? 5.159 -3.647 -18.500 1.00 79.56 105 CYS A C 1
ATOM 820 O O . CYS A 1 105 ? 5.573 -4.380 -17.610 1.00 79.56 105 CYS A O 1
ATOM 822 N N . ALA A 1 106 ? 5.843 -3.416 -19.623 1.00 81.69 106 ALA A N 1
ATOM 823 C CA . ALA A 1 106 ? 7.164 -3.993 -19.882 1.00 81.69 106 ALA A CA 1
ATOM 824 C C . ALA A 1 106 ? 8.305 -2.991 -19.695 1.00 81.69 106 ALA A C 1
ATOM 826 O O . ALA A 1 106 ? 9.458 -3.397 -19.550 1.00 81.69 106 ALA A O 1
ATOM 827 N N . TYR A 1 107 ? 8.000 -1.698 -19.808 1.00 82.25 107 TYR A N 1
ATOM 828 C CA . TYR A 1 107 ? 8.974 -0.644 -19.601 1.00 82.25 107 TYR A CA 1
ATOM 829 C C . TYR A 1 107 ? 8.302 0.681 -19.258 1.00 82.25 107 TYR A C 1
ATOM 831 O O . TYR A 1 107 ? 7.350 1.121 -19.917 1.00 82.25 107 TYR A O 1
ATOM 839 N N . VAL A 1 108 ? 8.896 1.376 -18.293 1.00 80.00 108 VAL A N 1
ATOM 840 C CA . VAL A 1 108 ? 8.625 2.776 -18.000 1.00 80.00 108 VAL A CA 1
ATOM 841 C C . VAL A 1 108 ? 9.935 3.562 -17.926 1.00 80.00 108 VAL A C 1
ATOM 843 O O . VAL A 1 108 ? 10.927 3.104 -17.361 1.00 80.00 108 VAL A O 1
ATOM 846 N N . ASN A 1 109 ? 9.956 4.778 -18.481 1.00 79.19 109 ASN A N 1
ATOM 847 C CA . ASN A 1 109 ? 11.108 5.664 -18.319 1.00 79.19 109 ASN A CA 1
ATOM 848 C C . ASN A 1 109 ? 11.087 6.295 -16.917 1.00 79.19 109 ASN A C 1
ATOM 850 O O . ASN A 1 109 ? 10.482 7.353 -16.709 1.00 79.19 109 ASN A O 1
ATOM 854 N N . ALA A 1 110 ? 11.742 5.620 -15.971 1.00 73.94 110 ALA A N 1
ATOM 855 C CA . ALA A 1 110 ? 11.860 6.040 -14.577 1.00 73.94 110 ALA A CA 1
ATOM 856 C C . ALA A 1 110 ? 12.844 7.211 -14.366 1.00 73.94 110 ALA A C 1
ATOM 858 O O . ALA A 1 110 ? 12.800 7.869 -13.334 1.00 73.94 110 ALA A O 1
ATOM 859 N N . SER A 1 111 ? 13.702 7.518 -15.345 1.00 77.00 111 SER A N 1
ATOM 860 C CA . SER A 1 111 ? 14.692 8.605 -15.259 1.00 77.00 111 SER A CA 1
ATOM 861 C C . SER A 1 111 ? 14.135 9.991 -15.614 1.00 77.00 111 SER A C 1
ATOM 863 O O . SER A 1 111 ? 14.876 10.965 -15.608 1.00 77.00 111 SER A O 1
ATOM 865 N N . CYS A 1 112 ? 12.852 10.096 -15.966 1.00 76.19 112 CYS A N 1
ATOM 866 C CA . CYS A 1 112 ? 12.224 11.326 -16.466 1.00 76.19 112 CYS A CA 1
ATOM 867 C C . CYS A 1 112 ? 11.539 12.167 -15.364 1.00 76.19 112 CYS A C 1
ATOM 869 O O . CYS A 1 112 ? 10.498 12.776 -15.614 1.00 76.19 112 CYS A O 1
ATOM 871 N N . ASP A 1 113 ? 12.082 12.184 -14.142 1.00 64.06 113 ASP A N 1
ATOM 872 C CA . ASP A 1 113 ? 11.481 12.863 -12.977 1.00 64.06 113 ASP A CA 1
ATOM 873 C C . ASP A 1 113 ? 9.967 12.608 -12.883 1.00 64.06 113 ASP A C 1
ATOM 875 O O . ASP A 1 113 ? 9.139 13.530 -12.907 1.00 64.06 113 ASP A O 1
ATOM 879 N N . ARG A 1 114 ? 9.591 11.325 -12.869 1.00 63.41 114 ARG A N 1
ATOM 880 C CA . ARG A 1 114 ? 8.251 10.948 -12.420 1.00 63.41 114 ARG A CA 1
ATOM 881 C C . ARG A 1 114 ? 8.266 11.037 -10.888 1.00 63.41 114 ARG A C 1
ATOM 883 O O . ARG A 1 114 ? 9.243 10.558 -10.314 1.00 63.41 114 ARG A O 1
ATOM 890 N N . PRO A 1 115 ? 7.285 11.712 -10.264 1.00 47.44 115 PRO A N 1
ATOM 891 C CA . PRO A 1 115 ? 7.224 11.825 -8.809 1.00 47.44 115 PRO A CA 1
ATOM 892 C C . PRO A 1 115 ? 7.219 10.458 -8.124 1.00 47.44 115 PRO A C 1
ATOM 894 O O . PRO A 1 115 ? 6.727 9.489 -8.749 1.00 47.44 115 PRO A O 1
#

Organism: Alexandrium catenella (NCBI:txid2925)

pLDDT: mean 87.55, std 10.93, range [47.44, 98.5]

Secondary structure (DSSP, 8-state):
--TTHHHHHHHHHHHHHHHHSTT--EEEEEE---B-TT-TTTTS--TBSHHHHHHHHHHHHHHHHH-TTEEEEEES-SS-----HHHHHHH---EEPTT-SS--EEE--TTS---

Sequence (115 aa):
YDLHAPAVHWNTAASQVHQLYPGKPFVISETGAGGIFEWSHNTTAALWTTKYQTEVISRDVDVALGNDRISGITLWHFFDFKIDDKATARCGPCQYAKGAEPPTCAYVNASCDRP

InterPro domains:
  IPR017853 Glycoside hydrolase superfamily [SSF51445] (10-82)